Protein AF-A0A452GXL1-F1 (afdb_monomer)

Foldseek 3Di:
DPDPPVCVVVVDDLVVLLVVLLPDAPVVLVVQLPPDPSSVVSSPDPSSVPDHPPPPPPPPVPPPDPPDDDDDDDD

InterPro domains:
  IPR001810 F-box domain [PF12937] (9-50)
  IPR001810 F-box domain [PS50181] (6-52)
  IPR001810 F-box domain [SM00256] (12-52)
  IPR036047 F-box-like domain superfamily [SSF81383] (7-57)

Organism: NCBI:txid38772

Radius of gyration: 24.3 Å; Cα contacts (8 Å, |Δi|>4): 40; chains: 1; bounding box: 59×24×70 Å

Structure (mmCIF, N/CA/C/O backbone):
data_AF-A0A452GXL1-F1
#
_entry.id   AF-A0A452GXL1-F1
#
loop_
_atom_site.group_PDB
_atom_site.id
_atom_site.type_symbol
_atom_site.label_atom_id
_atom_site.label_alt_id
_atom_site.label_comp_id
_atom_site.label_asym_id
_atom_site.label_entity_id
_atom_site.label_seq_id
_atom_site.pdbx_PDB_ins_code
_atom_site.Cartn_x
_atom_site.Cartn_y
_atom_site.Cartn_z
_at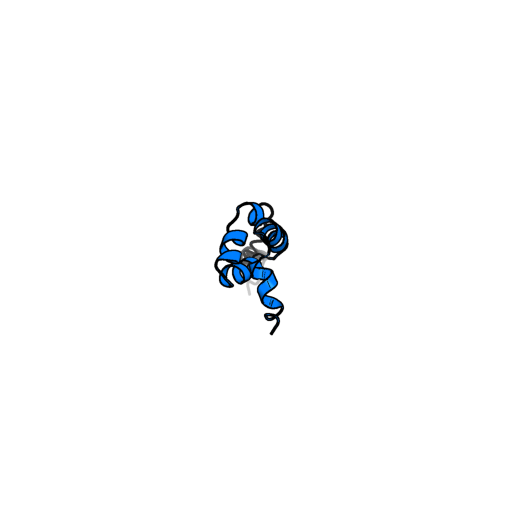om_site.occupancy
_atom_site.B_iso_or_equiv
_atom_site.auth_seq_id
_atom_site.auth_comp_id
_atom_site.auth_asym_id
_atom_site.auth_atom_id
_atom_site.pdbx_PDB_model_num
ATOM 1 N N . MET A 1 1 ? 8.467 -13.842 -24.309 1.00 51.41 1 MET A N 1
ATOM 2 C CA . MET A 1 1 ? 7.248 -13.952 -23.480 1.00 51.41 1 MET A CA 1
ATOM 3 C C . MET A 1 1 ? 7.116 -12.655 -22.698 1.00 51.41 1 MET A C 1
ATOM 5 O O . MET A 1 1 ? 8.042 -12.374 -21.947 1.00 51.41 1 MET A O 1
ATOM 9 N N . PRO A 1 2 ? 6.080 -11.822 -22.899 1.00 58.53 2 PRO A N 1
ATOM 10 C CA . PRO A 1 2 ? 5.866 -10.692 -22.004 1.00 58.53 2 PRO A CA 1
ATOM 11 C C . PRO A 1 2 ? 5.481 -11.252 -20.633 1.00 58.53 2 PRO A C 1
ATOM 13 O O . PRO A 1 2 ? 4.657 -12.165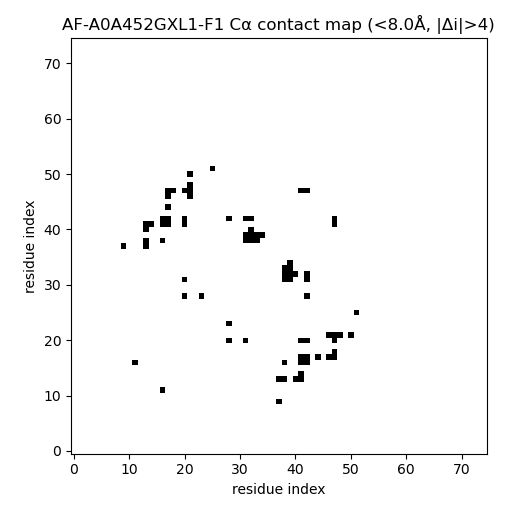 -20.551 1.00 58.53 2 PRO A O 1
ATOM 16 N N . ALA A 1 3 ? 6.130 -10.757 -19.580 1.00 58.75 3 ALA A N 1
ATOM 17 C CA . ALA A 1 3 ? 5.849 -11.161 -18.211 1.00 58.75 3 ALA A CA 1
ATOM 18 C C . ALA A 1 3 ? 4.346 -10.990 -17.907 1.00 58.75 3 ALA A C 1
ATOM 20 O O . ALA A 1 3 ? 3.703 -10.089 -18.464 1.00 58.75 3 ALA A O 1
ATOM 21 N N . PRO A 1 4 ? 3.751 -11.864 -17.076 1.00 60.44 4 PRO A N 1
ATOM 22 C CA . PRO A 1 4 ? 2.341 -11.764 -16.742 1.00 60.44 4 PRO A CA 1
ATOM 23 C C . PRO A 1 4 ? 2.061 -10.362 -16.194 1.00 60.44 4 PRO A C 1
ATOM 25 O O . PRO A 1 4 ? 2.797 -9.855 -15.352 1.00 60.44 4 PRO A O 1
ATOM 28 N N . ARG A 1 5 ? 0.977 -9.741 -16.670 1.00 62.00 5 ARG A N 1
ATOM 29 C CA . ARG A 1 5 ? 0.538 -8.359 -16.368 1.00 62.00 5 ARG A CA 1
ATOM 30 C C . ARG A 1 5 ? 0.480 -7.999 -14.867 1.00 62.00 5 ARG A C 1
ATOM 32 O O . ARG A 1 5 ? 0.326 -6.834 -14.527 1.00 62.00 5 ARG A O 1
ATOM 39 N N . SER A 1 6 ? 0.615 -8.991 -13.989 1.00 63.62 6 SER A N 1
ATOM 40 C CA . SER A 1 6 ? 0.732 -8.878 -12.535 1.00 63.62 6 SER A CA 1
ATOM 41 C C . SER A 1 6 ? 2.039 -8.240 -12.056 1.00 63.62 6 SER A C 1
ATOM 43 O O . SER A 1 6 ? 2.042 -7.637 -10.988 1.00 63.62 6 SER A O 1
ATOM 45 N N . GLU A 1 7 ? 3.139 -8.358 -12.805 1.00 70.75 7 GLU A N 1
ATOM 46 C CA . GLU A 1 7 ? 4.452 -7.855 -12.366 1.00 70.75 7 GLU A CA 1
AT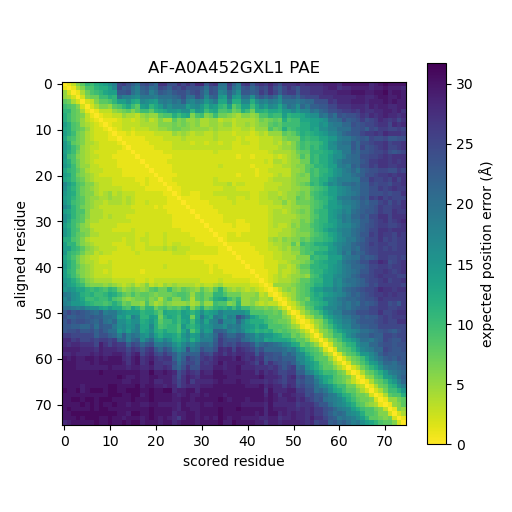OM 47 C C . GLU A 1 7 ? 4.498 -6.325 -12.304 1.00 70.75 7 GLU A C 1
ATOM 49 O O . GLU A 1 7 ? 5.276 -5.758 -11.545 1.00 70.75 7 GLU A O 1
ATOM 54 N N . PHE A 1 8 ? 3.619 -5.652 -13.052 1.00 80.00 8 PHE A N 1
ATOM 55 C CA . PHE A 1 8 ? 3.522 -4.196 -13.083 1.00 80.00 8 PHE A CA 1
ATOM 56 C C . PHE A 1 8 ? 3.345 -3.595 -11.683 1.00 80.00 8 PHE A C 1
ATOM 58 O O . PHE A 1 8 ? 4.009 -2.619 -11.351 1.00 80.00 8 PHE A O 1
ATOM 65 N N . TRP A 1 9 ? 2.519 -4.219 -10.837 1.00 81.50 9 TRP A N 1
ATOM 66 C CA . TRP A 1 9 ? 2.250 -3.752 -9.474 1.00 81.50 9 TRP A CA 1
ATOM 67 C C . TRP A 1 9 ? 3.466 -3.815 -8.543 1.00 81.50 9 TRP A C 1
ATOM 69 O O . TRP A 1 9 ? 3.473 -3.137 -7.519 1.00 81.50 9 TRP A O 1
ATOM 79 N N . ASN A 1 10 ? 4.498 -4.588 -8.898 1.00 81.25 10 ASN A N 1
ATOM 80 C CA . ASN A 1 10 ? 5.766 -4.614 -8.166 1.00 81.25 10 ASN A CA 1
ATOM 81 C C . ASN A 1 10 ? 6.673 -3.426 -8.520 1.00 81.25 10 ASN A C 1
ATOM 83 O O . ASN A 1 10 ? 7.574 -3.105 -7.754 1.00 81.25 10 ASN A O 1
ATOM 87 N N . TYR A 1 11 ? 6.441 -2.778 -9.665 1.00 86.00 11 TYR A N 1
ATOM 88 C CA . TYR A 1 11 ? 7.206 -1.615 -10.126 1.00 86.00 11 TYR A CA 1
ATOM 89 C C . TYR A 1 11 ? 6.489 -0.287 -9.868 1.00 86.00 11 TYR A C 1
ATOM 91 O O . TYR A 1 11 ? 7.037 0.775 -10.161 1.00 86.00 11 TYR A O 1
ATOM 99 N N . VAL A 1 12 ? 5.262 -0.327 -9.339 1.00 89.12 12 VAL A N 1
ATOM 100 C CA . VAL A 1 12 ? 4.529 0.881 -8.955 1.00 89.12 12 VAL A CA 1
ATOM 101 C C . VAL A 1 12 ? 5.261 1.557 -7.784 1.00 89.12 12 VAL A C 1
ATOM 103 O O . VAL A 1 12 ? 5.602 0.870 -6.815 1.00 89.12 12 VAL A O 1
ATOM 106 N N . PRO A 1 13 ? 5.496 2.882 -7.847 1.00 90.31 13 PRO A N 1
ATOM 107 C CA . PRO A 1 13 ? 6.102 3.633 -6.751 1.00 90.31 13 PRO A CA 1
ATOM 108 C C . PRO A 1 13 ? 5.328 3.487 -5.439 1.00 90.31 13 PRO A C 1
ATOM 110 O O . PRO A 1 13 ? 4.098 3.367 -5.442 1.00 90.31 13 PRO A O 1
ATOM 113 N N . GLU A 1 14 ? 6.047 3.540 -4.319 1.00 89.38 14 GLU A N 1
ATOM 114 C CA . GLU A 1 14 ? 5.472 3.367 -2.983 1.00 89.38 14 GLU A CA 1
ATOM 115 C C . GLU A 1 14 ? 4.372 4.402 -2.724 1.00 89.38 14 GLU A C 1
ATOM 117 O O . GLU A 1 14 ? 3.283 4.046 -2.295 1.00 89.38 14 GLU A O 1
ATOM 122 N N . GLU A 1 15 ? 4.590 5.655 -3.114 1.00 88.75 15 GLU A N 1
ATOM 123 C CA . GLU A 1 15 ? 3.665 6.778 -2.937 1.00 88.75 15 GLU A CA 1
ATOM 124 C C . GLU A 1 15 ? 2.293 6.530 -3.584 1.00 88.75 15 GLU A C 1
ATOM 126 O O . GLU A 1 15 ? 1.253 6.908 -3.039 1.00 88.75 15 GLU A O 1
ATOM 131 N N . ILE A 1 16 ? 2.272 5.852 -4.733 1.00 91.81 16 ILE A N 1
ATOM 132 C CA . ILE A 1 16 ? 1.027 5.503 -5.422 1.00 91.81 16 ILE A CA 1
ATOM 133 C C . ILE A 1 16 ? 0.329 4.352 -4.693 1.00 91.81 16 ILE A C 1
ATOM 135 O O . ILE A 1 16 ? -0.886 4.399 -4.503 1.00 91.81 16 ILE A O 1
ATOM 139 N N . LEU A 1 17 ? 1.080 3.346 -4.232 1.00 91.44 17 LEU A N 1
ATOM 140 C CA . LEU A 1 17 ? 0.534 2.252 -3.421 1.00 91.44 17 LEU A CA 1
ATOM 141 C C . LEU A 1 17 ? -0.032 2.764 -2.095 1.00 91.44 17 LEU A C 1
ATOM 143 O O . LEU A 1 17 ? -1.126 2.366 -1.710 1.00 91.44 17 LEU A O 1
ATOM 147 N N . VAL A 1 18 ? 0.658 3.698 -1.441 1.00 90.56 18 VAL A N 1
ATOM 148 C CA . VAL A 1 18 ? 0.202 4.393 -0.231 1.00 90.56 18 VAL A CA 1
ATOM 149 C C . VAL A 1 18 ? -1.136 5.076 -0.475 1.00 90.56 18 VAL A C 1
ATOM 151 O O . VAL A 1 18 ? -2.073 4.886 0.300 1.00 90.56 18 VAL A O 1
ATOM 154 N N . HIS A 1 19 ? -1.265 5.815 -1.579 1.00 89.88 19 HIS A N 1
ATOM 155 C CA . HIS A 1 19 ? -2.529 6.449 -1.940 1.00 89.88 19 HIS A CA 1
ATOM 156 C C . HIS A 1 19 ? -3.643 5.450 -2.250 1.00 89.88 19 HIS A C 1
ATOM 158 O O . HIS A 1 19 ? -4.789 5.714 -1.906 1.00 89.88 19 HIS A O 1
ATOM 164 N N . ILE A 1 20 ? -3.341 4.300 -2.852 1.00 90.94 20 ILE A N 1
ATOM 165 C CA . ILE A 1 20 ? -4.337 3.244 -3.080 1.00 90.94 20 ILE A CA 1
ATOM 166 C C . ILE A 1 20 ? -4.772 2.627 -1.742 1.00 90.94 20 ILE A C 1
ATOM 168 O O . ILE A 1 20 ? -5.967 2.529 -1.462 1.00 90.94 20 ILE A O 1
ATOM 172 N N . PHE A 1 21 ? -3.815 2.247 -0.892 1.00 91.19 21 PHE A N 1
ATOM 173 C CA . PHE A 1 21 ? -4.062 1.597 0.399 1.00 91.19 21 PHE A CA 1
ATOM 174 C C . PHE A 1 21 ? -4.746 2.511 1.413 1.00 91.19 21 PHE A C 1
ATOM 176 O O . PHE A 1 21 ? -5.483 2.027 2.273 1.00 91.19 21 PHE A O 1
ATOM 183 N N . TYR A 1 22 ? -4.586 3.825 1.273 1.00 87.38 22 TYR A N 1
ATOM 184 C CA . TYR A 1 22 ? -5.341 4.816 2.032 1.00 87.38 22 TYR A CA 1
ATOM 185 C C . TYR A 1 22 ? -6.862 4.618 1.903 1.00 87.38 22 TYR A C 1
ATOM 187 O O . TYR A 1 22 ? -7.572 4.695 2.903 1.00 87.38 22 TYR A O 1
ATOM 195 N N . TYR A 1 23 ? -7.372 4.275 0.716 1.00 87.62 23 TYR A N 1
ATOM 196 C CA . TYR A 1 23 ? -8.811 4.060 0.498 1.00 87.62 23 TYR A CA 1
ATOM 197 C C . TYR A 1 23 ? -9.299 2.652 0.860 1.00 87.62 23 TYR A C 1
ATOM 199 O O . TYR A 1 23 ? -10.498 2.381 0.797 1.00 87.62 23 TYR A O 1
ATOM 207 N N . LEU A 1 24 ? -8.393 1.746 1.232 1.00 87.75 24 LEU A N 1
ATOM 208 C CA . LEU A 1 24 ? -8.756 0.397 1.647 1.00 87.75 24 LEU A CA 1
ATOM 209 C C . LEU A 1 24 ? -9.278 0.370 3.085 1.00 87.75 24 LEU A C 1
ATOM 211 O O . LEU A 1 24 ? -8.836 1.136 3.944 1.00 87.75 24 LEU A O 1
ATOM 215 N N . SER A 1 25 ? -10.175 -0.580 3.359 1.00 86.06 25 SER A N 1
ATOM 216 C CA . SER A 1 25 ? -10.604 -0.883 4.723 1.00 86.06 25 SER A CA 1
ATOM 217 C C . SER A 1 25 ? -9.432 -1.408 5.562 1.00 86.06 25 SER A C 1
ATOM 219 O O . SER A 1 25 ? -8.458 -1.944 5.032 1.00 86.06 25 SER A O 1
ATOM 221 N N . LEU A 1 26 ? -9.539 -1.332 6.892 1.00 84.62 26 LEU A N 1
ATOM 222 C CA . LEU A 1 26 ? -8.545 -1.903 7.814 1.00 84.62 26 LEU A CA 1
ATOM 223 C C . LEU A 1 26 ? -8.194 -3.365 7.489 1.00 84.62 26 LEU A C 1
ATOM 225 O O . LEU A 1 26 ? -7.025 -3.755 7.516 1.00 84.62 26 LEU A O 1
ATOM 229 N N . ARG A 1 27 ? -9.209 -4.170 7.154 1.00 88.69 27 ARG A N 1
ATOM 230 C CA . ARG A 1 27 ? -9.046 -5.590 6.824 1.00 88.69 27 ARG A CA 1
ATOM 231 C C . ARG A 1 27 ? -8.281 -5.785 5.516 1.00 88.69 27 ARG A C 1
ATOM 233 O O . ARG A 1 27 ? -7.416 -6.658 5.424 1.00 88.69 27 ARG A O 1
ATOM 240 N N . ASP A 1 28 ? -8.573 -4.958 4.521 1.00 90.38 28 ASP A N 1
ATOM 241 C CA . ASP A 1 28 ? -7.934 -5.050 3.211 1.00 90.38 28 ASP A CA 1
ATOM 242 C C . ASP A 1 28 ? -6.496 -4.528 3.258 1.00 90.38 28 ASP A C 1
ATOM 244 O O . ASP A 1 28 ? -5.617 -5.119 2.636 1.00 90.38 28 ASP A O 1
ATOM 248 N N . ARG A 1 29 ? -6.211 -3.508 4.082 1.00 90.50 29 ARG A N 1
ATOM 249 C CA . ARG A 1 29 ? -4.837 -3.056 4.364 1.00 90.50 29 ARG A CA 1
ATOM 250 C C . ARG A 1 29 ? -3.996 -4.166 4.995 1.00 90.50 29 ARG A C 1
ATOM 252 O O . ARG A 1 29 ? -2.861 -4.381 4.576 1.00 90.50 29 ARG A O 1
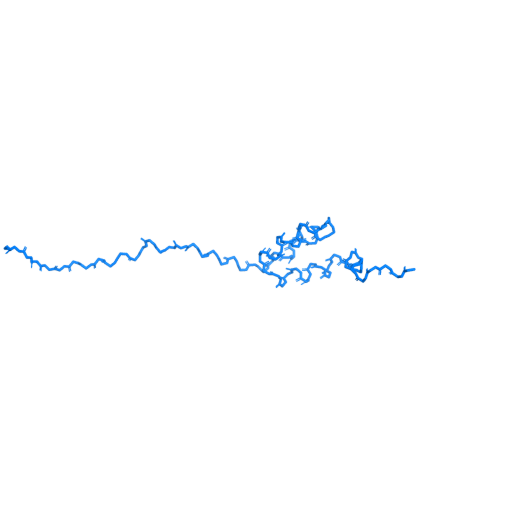ATOM 259 N N . TYR A 1 30 ? -4.553 -4.910 5.954 1.00 90.50 30 TYR A N 1
ATOM 260 C CA . TYR A 1 30 ? -3.867 -6.067 6.542 1.00 90.50 30 TYR A CA 1
ATOM 261 C C . TYR A 1 30 ? -3.598 -7.163 5.506 1.00 90.50 30 TYR A C 1
ATOM 263 O O . TYR A 1 30 ? -2.520 -7.750 5.479 1.00 90.50 30 TYR A O 1
ATOM 271 N N . THR A 1 31 ? -4.558 -7.407 4.614 1.00 94.06 31 THR A N 1
ATOM 272 C CA . THR A 1 31 ? -4.389 -8.378 3.526 1.00 94.06 31 THR A CA 1
ATOM 273 C C . THR A 1 31 ? -3.292 -7.929 2.555 1.00 94.06 31 THR A C 1
ATOM 275 O O . THR A 1 31 ? -2.417 -8.721 2.215 1.00 94.06 31 THR A O 1
ATOM 278 N N . ALA A 1 32 ? -3.274 -6.648 2.171 1.00 91.69 32 ALA A N 1
ATOM 279 C CA . ALA A 1 32 ? -2.247 -6.066 1.308 1.00 91.69 32 ALA A CA 1
ATOM 280 C C . ALA A 1 32 ? -0.842 -6.136 1.931 1.00 91.69 32 ALA A C 1
ATOM 282 O O . ALA A 1 32 ? 0.127 -6.440 1.235 1.00 91.69 32 ALA A O 1
ATOM 283 N N . PHE A 1 33 ? -0.731 -5.939 3.249 1.00 91.31 33 PHE A N 1
ATOM 284 C CA . PHE A 1 33 ? 0.529 -6.061 3.987 1.00 91.31 33 PHE A CA 1
ATOM 285 C C . PHE A 1 33 ? 1.168 -7.456 3.863 1.00 91.31 33 PHE A C 1
ATOM 287 O O . PHE A 1 33 ? 2.390 -7.579 3.894 1.00 91.31 33 PHE A O 1
ATOM 294 N N . GLN A 1 34 ? 0.369 -8.515 3.694 1.00 93.81 34 GLN A N 1
ATOM 295 C CA . GLN A 1 34 ? 0.870 -9.892 3.613 1.00 93.81 34 GLN A CA 1
ATOM 296 C C . GLN A 1 34 ? 1.288 -10.342 2.204 1.00 93.81 34 GLN A C 1
ATOM 298 O O . GLN A 1 34 ? 1.820 -11.441 2.060 1.00 93.81 34 GLN A O 1
ATOM 303 N N . VAL A 1 35 ? 1.072 -9.529 1.165 1.00 91.44 35 VAL A N 1
ATOM 304 C CA . VAL A 1 35 ? 1.320 -9.936 -0.230 1.00 91.44 35 VAL A CA 1
ATOM 305 C C . VAL A 1 35 ? 2.814 -10.036 -0.538 1.00 91.44 35 VAL A C 1
ATOM 307 O O . VAL A 1 35 ? 3.301 -11.072 -0.988 1.00 91.44 35 VAL A O 1
ATOM 310 N N . CYS A 1 36 ? 3.558 -8.951 -0.325 1.00 90.62 36 CYS A N 1
ATOM 311 C CA . CYS A 1 36 ? 4.992 -8.896 -0.584 1.00 90.62 36 CYS A CA 1
ATOM 312 C C . CYS A 1 36 ? 5.651 -7.780 0.236 1.00 90.62 36 CYS A C 1
ATOM 314 O O . CYS A 1 36 ? 4.982 -6.896 0.771 1.00 90.62 36 CYS A O 1
ATOM 316 N N . LYS A 1 37 ? 6.989 -7.790 0.304 1.00 90.19 37 LYS A N 1
ATOM 317 C CA . LYS A 1 37 ? 7.762 -6.788 1.062 1.00 90.19 37 LYS A CA 1
ATOM 318 C C . LYS A 1 37 ? 7.506 -5.352 0.590 1.00 90.19 37 LYS A C 1
ATOM 320 O O . LYS A 1 37 ? 7.467 -4.451 1.417 1.00 90.19 37 LYS A O 1
ATOM 325 N N . HIS A 1 38 ? 7.311 -5.159 -0.717 1.00 91.44 38 HIS A N 1
ATOM 326 C CA . HIS A 1 38 ? 7.045 -3.845 -1.317 1.00 91.44 38 HIS A CA 1
ATOM 327 C C . HIS A 1 38 ? 5.716 -3.258 -0.830 1.00 91.44 38 HIS A C 1
ATOM 329 O O . HIS A 1 38 ? 5.638 -2.106 -0.420 1.00 91.44 38 HIS A O 1
ATOM 335 N N . TRP A 1 39 ? 4.670 -4.084 -0.785 1.00 92.50 39 TRP A N 1
ATOM 336 C CA . TRP A 1 39 ? 3.357 -3.665 -0.297 1.00 92.50 39 TRP A CA 1
ATOM 337 C C . TRP A 1 39 ? 3.349 -3.480 1.220 1.00 92.50 39 TRP A C 1
ATOM 339 O O . TRP A 1 39 ? 2.737 -2.538 1.718 1.00 92.50 39 TRP A O 1
ATOM 349 N N . ALA A 1 40 ? 4.074 -4.328 1.955 1.00 91.25 40 ALA A N 1
ATOM 350 C CA . ALA A 1 40 ? 4.251 -4.174 3.394 1.00 91.25 40 ALA A CA 1
ATOM 351 C C . ALA A 1 40 ? 4.910 -2.831 3.755 1.00 91.25 40 ALA A C 1
ATOM 353 O O . ALA A 1 40 ? 4.457 -2.173 4.693 1.00 91.25 40 ALA A O 1
ATOM 354 N N . ALA A 1 41 ? 5.931 -2.403 3.002 1.00 91.38 41 ALA A N 1
ATOM 355 C CA . ALA A 1 41 ? 6.570 -1.098 3.177 1.00 91.38 41 ALA A CA 1
ATOM 356 C C . ALA A 1 41 ? 5.561 0.044 2.980 1.00 91.38 41 ALA A C 1
ATOM 358 O O . ALA A 1 41 ? 5.354 0.831 3.904 1.00 91.38 41 ALA A O 1
ATOM 359 N N . ALA A 1 42 ? 4.828 0.038 1.860 1.00 91.69 42 ALA A N 1
ATOM 360 C CA . ALA A 1 42 ? 3.791 1.030 1.577 1.00 91.69 42 ALA A CA 1
ATOM 361 C C . ALA A 1 42 ? 2.711 1.096 2.678 1.00 91.69 42 ALA A C 1
ATOM 363 O O . ALA A 1 42 ? 2.419 2.176 3.187 1.00 91.69 42 ALA A O 1
ATOM 364 N N . VAL A 1 43 ? 2.146 -0.041 3.112 1.00 90.88 43 VAL A N 1
ATOM 365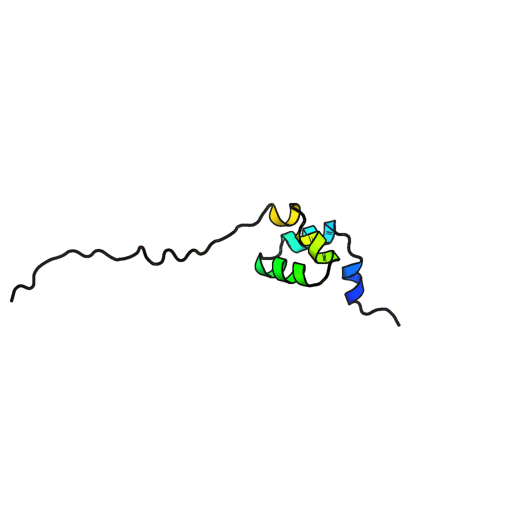 C CA . VAL A 1 43 ? 1.126 -0.082 4.185 1.00 90.88 43 VAL A CA 1
ATOM 366 C C . VAL A 1 43 ? 1.674 0.413 5.530 1.00 90.88 43 VAL A C 1
ATOM 368 O O . VAL A 1 43 ? 0.918 0.951 6.339 1.00 90.88 43 VAL A O 1
ATOM 371 N N . SER A 1 44 ? 2.973 0.250 5.785 1.00 87.88 44 SER A N 1
ATOM 372 C CA . SER A 1 44 ? 3.608 0.675 7.042 1.00 87.88 44 SER A CA 1
ATOM 373 C C . SER A 1 44 ? 3.852 2.182 7.117 1.00 87.88 44 SER A C 1
ATOM 375 O O . SER A 1 44 ? 4.191 2.694 8.185 1.00 87.88 44 SER A O 1
ATOM 377 N N . THR A 1 45 ? 3.693 2.912 6.010 1.00 86.00 45 THR A N 1
ATOM 378 C CA . THR A 1 45 ? 3.856 4.367 6.020 1.00 86.00 45 THR A CA 1
ATOM 379 C C . THR A 1 45 ? 2.740 5.043 6.819 1.00 86.00 45 THR A C 1
A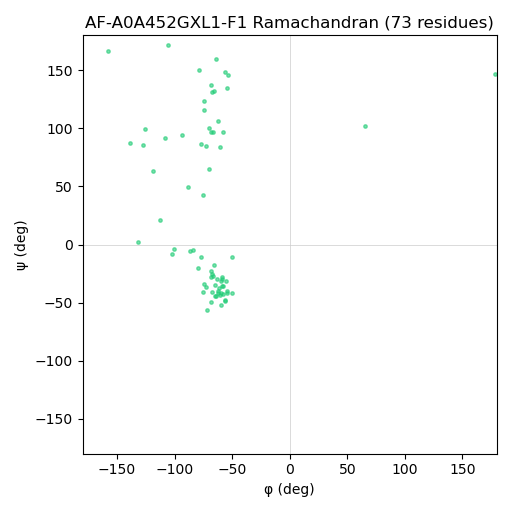TOM 381 O O . THR A 1 45 ? 1.557 4.722 6.692 1.00 86.00 45 THR A O 1
ATOM 384 N N . SER A 1 46 ? 3.112 6.034 7.635 1.00 77.62 46 SER A N 1
ATOM 385 C CA . SER A 1 46 ? 2.174 6.791 8.482 1.00 77.62 46 SER A CA 1
ATOM 386 C C . SER A 1 46 ? 1.023 7.424 7.677 1.00 77.62 46 SER A C 1
ATOM 388 O O . SER A 1 46 ? -0.115 7.493 8.143 1.00 77.62 46 SER A O 1
ATOM 390 N N . SER A 1 47 ? 1.284 7.801 6.422 1.00 75.56 47 SER A N 1
ATOM 391 C CA . SER A 1 47 ? 0.306 8.389 5.501 1.00 75.56 47 SER A CA 1
ATOM 392 C C . SER A 1 47 ? -0.898 7.485 5.209 1.00 75.56 47 SER A C 1
ATOM 394 O O . SER A 1 47 ? -1.999 7.999 5.027 1.00 75.56 47 SER A O 1
ATOM 396 N N . VAL A 1 48 ? -0.736 6.153 5.218 1.00 72.56 48 VAL A N 1
ATOM 397 C CA . VAL A 1 48 ? -1.852 5.201 5.022 1.00 72.56 48 VAL A CA 1
ATOM 398 C C . VAL A 1 48 ? -2.856 5.253 6.180 1.00 72.56 48 VAL A C 1
ATOM 400 O O . VAL A 1 48 ? -4.039 4.974 5.993 1.00 72.56 48 VAL A O 1
ATOM 403 N N . TRP A 1 49 ? -2.408 5.641 7.375 1.00 75.19 49 TRP A N 1
ATOM 404 C CA . TRP A 1 49 ? -3.192 5.565 8.610 1.00 75.19 49 TRP A CA 1
ATOM 405 C C . TRP A 1 49 ? -3.771 6.905 9.063 1.00 75.19 49 TRP A C 1
ATOM 407 O O . TRP A 1 49 ? -4.601 6.920 9.972 1.00 75.19 49 TRP A O 1
ATOM 417 N N . HIS A 1 50 ? -3.389 8.006 8.408 1.00 68.94 50 HIS A N 1
ATOM 418 C CA . HIS A 1 50 ? -3.750 9.372 8.801 1.00 68.94 50 HIS A CA 1
ATOM 419 C C . HIS A 1 50 ? -5.271 9.620 8.858 1.00 68.94 50 HIS A C 1
ATOM 421 O O . HIS A 1 50 ? -5.731 10.433 9.655 1.00 68.94 50 HIS A O 1
ATOM 427 N N . PHE A 1 51 ? -6.064 8.896 8.060 1.00 63.59 51 PHE A N 1
ATOM 428 C CA . PHE A 1 51 ? -7.526 8.894 8.147 1.00 63.59 51 PHE A CA 1
ATOM 429 C C . PHE A 1 51 ? -8.024 7.454 8.263 1.00 63.59 51 PHE A C 1
ATOM 431 O O . PHE A 1 51 ? -8.307 6.775 7.276 1.00 63.59 51 PHE A O 1
ATOM 438 N N . THR A 1 52 ? -8.062 6.950 9.490 1.00 60.50 52 THR A N 1
ATOM 439 C CA . THR A 1 52 ? -8.637 5.637 9.769 1.00 60.50 52 THR A CA 1
ATOM 440 C C . THR A 1 52 ? -9.695 5.807 10.838 1.00 60.50 52 THR A C 1
ATOM 442 O O . THR A 1 52 ? -9.378 5.901 12.021 1.00 60.50 52 THR A O 1
ATOM 445 N N . GLU A 1 53 ? -10.960 5.867 10.424 1.00 58.34 53 GLU A N 1
ATOM 446 C CA . GLU A 1 53 ? -12.074 5.746 11.359 1.00 58.34 53 GLU A CA 1
ATOM 447 C C . GLU A 1 53 ? -12.094 4.309 11.881 1.00 58.34 53 GLU A C 1
ATOM 449 O O . GLU A 1 53 ? -12.572 3.375 11.237 1.00 58.34 53 GLU A O 1
ATOM 454 N N . ILE A 1 54 ? -11.497 4.114 13.054 1.00 62.62 54 ILE A N 1
ATOM 455 C CA . ILE A 1 54 ? -11.587 2.855 13.780 1.00 62.62 54 ILE A CA 1
ATOM 456 C C . ILE A 1 54 ? -12.971 2.836 14.427 1.00 62.62 54 ILE A C 1
ATOM 458 O O . ILE A 1 54 ? -13.152 3.255 15.569 1.00 62.62 54 ILE A O 1
ATOM 462 N N . SER A 1 55 ? -13.973 2.367 13.686 1.00 62.72 55 SER A N 1
ATOM 463 C CA . SER A 1 55 ? -15.269 2.029 14.267 1.00 62.72 55 SER A CA 1
ATOM 464 C C . SER A 1 55 ? -15.109 0.740 15.068 1.00 62.72 55 SER A C 1
ATOM 466 O O . SER A 1 55 ? -15.346 -0.363 14.576 1.00 62.72 55 SER A O 1
ATOM 468 N N . THR A 1 56 ? -14.666 0.856 16.318 1.00 55.50 56 THR A N 1
ATOM 469 C CA . THR A 1 56 ? -14.804 -0.230 17.283 1.00 55.50 56 THR A CA 1
ATOM 470 C C . THR A 1 56 ? -16.291 -0.410 17.556 1.00 55.50 56 THR A C 1
ATOM 472 O O . THR A 1 56 ? -16.875 0.271 18.395 1.00 55.50 56 THR A O 1
ATOM 475 N N . SER A 1 57 ? -16.927 -1.366 16.878 1.00 64.12 57 SER A N 1
ATOM 476 C CA . SER A 1 57 ? -18.194 -1.922 17.351 1.00 64.12 57 SER A CA 1
ATOM 477 C C . SER A 1 57 ? -17.908 -2.760 18.604 1.00 64.12 57 SER A C 1
ATOM 479 O O . SER A 1 57 ? -18.027 -3.985 18.600 1.00 64.12 57 SER A O 1
ATOM 481 N N . LEU A 1 58 ? -17.450 -2.114 19.681 1.00 61.53 58 LEU A N 1
ATOM 482 C CA . LEU A 1 58 ? -17.548 -2.692 21.007 1.00 61.53 58 LEU A CA 1
ATOM 483 C C . LEU A 1 58 ? -19.041 -2.827 21.246 1.00 61.53 58 LEU A C 1
ATOM 485 O O . LEU A 1 58 ? -19.756 -1.840 21.406 1.00 61.53 58 LEU A O 1
ATOM 489 N N . VAL A 1 59 ? -19.511 -4.065 21.181 1.00 57.06 59 VAL A N 1
ATOM 490 C CA . VAL A 1 59 ? -20.850 -4.456 21.580 1.00 57.06 59 VAL A CA 1
ATOM 491 C C . VAL A 1 59 ? -20.981 -4.110 23.066 1.00 57.06 59 VAL A C 1
ATOM 493 O O . VAL A 1 59 ? -20.818 -4.958 23.933 1.00 57.06 59 VAL A O 1
ATOM 496 N N . LEU A 1 60 ? -21.308 -2.854 23.384 1.00 57.44 60 LEU A N 1
ATOM 497 C CA . LEU A 1 60 ? -21.943 -2.478 24.646 1.00 57.44 60 LEU A CA 1
ATOM 498 C C . LEU A 1 60 ? -23.424 -2.886 24.598 1.00 57.44 60 LEU A C 1
ATOM 500 O O . LEU A 1 60 ? -24.309 -2.155 25.030 1.00 57.44 60 LEU A O 1
ATOM 504 N N . GLN A 1 61 ? -23.712 -4.084 24.087 1.00 52.41 61 GLN A N 1
ATOM 505 C CA . GLN A 1 61 ? -25.008 -4.735 24.238 1.00 52.41 61 GLN A CA 1
ATOM 506 C C . GLN A 1 61 ? -25.010 -5.564 25.526 1.00 52.41 61 GLN A C 1
ATOM 508 O O . GLN A 1 61 ? -25.353 -6.737 25.545 1.00 52.41 61 GLN A O 1
ATOM 513 N N . SER A 1 6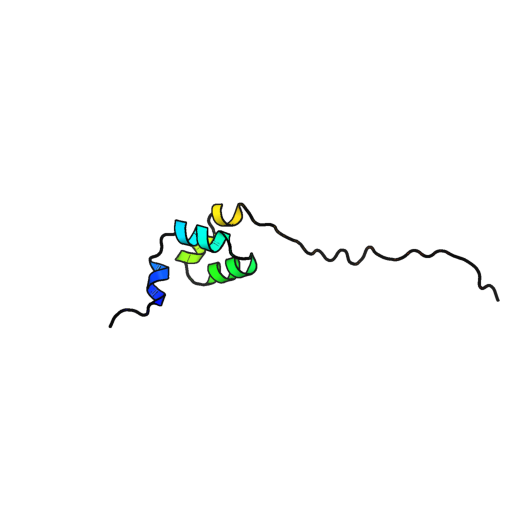2 ? -24.585 -4.943 26.621 1.00 51.31 62 SER A N 1
ATOM 514 C CA . SER A 1 62 ? -24.778 -5.453 27.980 1.00 51.31 62 SER A CA 1
ATOM 515 C C . SER A 1 62 ? -25.324 -4.382 28.933 1.00 51.31 62 SER A C 1
ATOM 517 O O . SER A 1 62 ? -25.563 -4.678 30.097 1.00 51.31 62 SER A O 1
ATOM 519 N N . ALA A 1 63 ? -25.608 -3.165 28.444 1.00 56.38 63 ALA A N 1
ATOM 520 C CA . ALA A 1 63 ? -26.134 -2.057 29.250 1.00 56.38 63 ALA A CA 1
ATOM 521 C C . ALA A 1 63 ? -27.580 -1.644 28.905 1.00 56.38 63 ALA A C 1
ATOM 523 O O . ALA A 1 63 ? -27.991 -0.534 29.225 1.00 56.38 63 ALA A O 1
ATOM 524 N N . ASN A 1 64 ? -28.374 -2.514 28.273 1.00 52.06 64 ASN A N 1
ATOM 525 C CA . ASN A 1 64 ? -29.818 -2.299 28.118 1.00 52.06 64 ASN A CA 1
ATOM 526 C C . ASN A 1 64 ? -30.597 -3.427 28.815 1.00 52.06 64 ASN A C 1
ATOM 528 O O . ASN A 1 64 ? -31.278 -4.228 28.183 1.00 52.06 64 ASN A O 1
ATOM 532 N N . LEU A 1 65 ? -30.446 -3.513 30.142 1.00 58.81 65 LEU A N 1
ATOM 533 C CA . LEU A 1 65 ? -31.491 -4.079 30.994 1.00 58.81 65 LEU A CA 1
ATOM 534 C C . LEU A 1 65 ? -32.612 -3.031 31.088 1.00 58.81 65 LEU A C 1
ATOM 536 O O . LEU A 1 65 ? -32.373 -1.969 31.669 1.00 58.81 65 LEU A O 1
ATOM 540 N N . PRO A 1 66 ? -33.833 -3.288 30.589 1.00 47.72 66 PRO A N 1
ATOM 541 C CA . PRO A 1 66 ? -34.977 -2.512 31.025 1.00 47.72 66 PRO A CA 1
ATOM 542 C C . PRO A 1 66 ? -35.290 -2.900 32.475 1.00 47.72 66 PRO A C 1
ATOM 544 O O . PRO A 1 66 ? -35.903 -3.926 32.758 1.00 47.72 66 PRO A O 1
ATOM 547 N N . SER A 1 67 ? -34.846 -2.048 33.398 1.00 56.50 67 SER A N 1
ATOM 548 C CA . SER A 1 67 ? -35.431 -1.911 34.728 1.00 56.50 67 SER A CA 1
ATOM 549 C C . SER A 1 67 ? -36.908 -1.542 34.567 1.00 56.50 67 SER A C 1
ATOM 551 O O . SER A 1 67 ? -37.235 -0.373 34.381 1.00 56.50 67 SER A O 1
ATOM 553 N N . GLN A 1 68 ? -37.8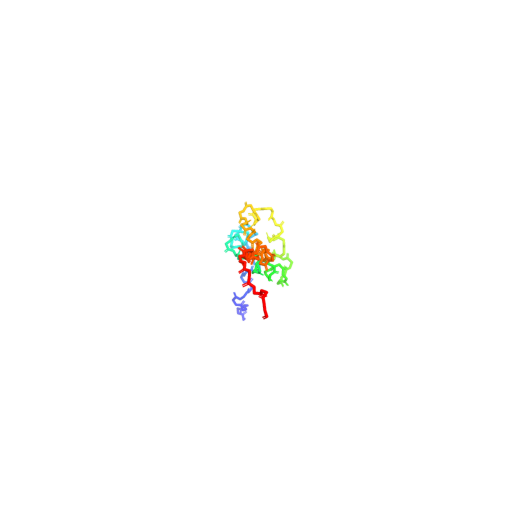00 -2.528 34.631 1.00 50.44 68 GLN A N 1
ATOM 554 C CA . GLN A 1 68 ? -39.223 -2.303 34.882 1.00 50.44 68 GLN A CA 1
ATOM 555 C C . GLN A 1 68 ? -39.527 -2.797 36.296 1.00 50.44 68 GLN A C 1
ATOM 557 O O . GLN A 1 68 ? -39.803 -3.968 36.538 1.00 50.44 68 GLN A O 1
ATOM 562 N N . SER A 1 69 ? -39.411 -1.870 37.239 1.00 50.62 69 SER A N 1
ATOM 563 C CA . SER A 1 69 ? -40.029 -1.924 38.557 1.00 50.62 69 SER A CA 1
ATOM 564 C C . SER A 1 69 ? -41.528 -1.624 38.429 1.00 50.62 69 SER A C 1
ATOM 566 O O . SER A 1 69 ? -41.884 -0.546 37.957 1.00 50.62 69 SER A O 1
ATOM 568 N N . GLY A 1 70 ? -42.401 -2.519 38.895 1.00 50.28 70 GLY A N 1
ATOM 569 C CA . GLY A 1 70 ? -43.832 -2.242 39.083 1.00 50.28 70 GLY A CA 1
ATOM 570 C C . GLY A 1 70 ? -44.609 -3.468 39.586 1.00 50.28 70 GLY A C 1
ATOM 571 O O . GLY A 1 70 ? -44.195 -4.576 39.270 1.00 50.28 70 GLY A O 1
ATOM 572 N N . PRO A 1 71 ? -45.655 -3.298 40.416 1.00 56.12 71 PRO A N 1
ATOM 573 C CA . PRO A 1 71 ? -45.780 -4.014 41.690 1.00 56.12 71 PRO A CA 1
ATOM 574 C C . PRO A 1 71 ? -46.824 -5.152 41.699 1.00 56.12 71 PRO A C 1
ATOM 576 O O . PRO A 1 71 ? -47.628 -5.279 40.787 1.00 56.12 71 PRO A O 1
ATOM 579 N N . GLU A 1 72 ? -46.813 -5.923 42.793 1.00 51.84 72 GLU A N 1
ATOM 580 C CA . GLU A 1 72 ? -47.876 -6.823 43.284 1.00 51.84 72 GLU A CA 1
ATOM 581 C C . GLU A 1 72 ? -48.262 -8.058 42.445 1.00 51.84 72 GLU A C 1
ATOM 583 O O . GLU A 1 72 ? -49.121 -8.020 41.570 1.00 51.84 72 GLU A O 1
ATOM 588 N N . PHE A 1 73 ? -47.777 -9.225 42.881 1.00 44.88 73 PHE A N 1
ATOM 589 C CA . PHE A 1 73 ? -48.685 -10.357 43.072 1.00 44.88 73 PHE A CA 1
ATOM 590 C C . PHE A 1 73 ? -48.310 -11.080 44.364 1.00 44.88 73 PHE A C 1
ATOM 592 O O . PHE A 1 73 ? -47.471 -11.979 44.400 1.00 44.88 73 PHE A O 1
ATOM 599 N N . LEU A 1 74 ? -48.895 -10.597 45.456 1.00 49.66 74 LEU A N 1
ATOM 600 C CA . LEU A 1 74 ? -49.069 -11.368 46.673 1.00 49.66 74 LEU A CA 1
ATOM 601 C C . LEU A 1 74 ? -50.461 -11.995 46.558 1.00 49.66 74 LEU A C 1
ATOM 603 O O . LEU A 1 74 ? -51.448 -11.327 46.848 1.00 49.66 74 LEU A O 1
ATOM 607 N N . MET A 1 75 ? -50.519 -13.229 46.052 1.00 46.66 75 MET A N 1
ATOM 608 C CA . MET A 1 75 ? -51.458 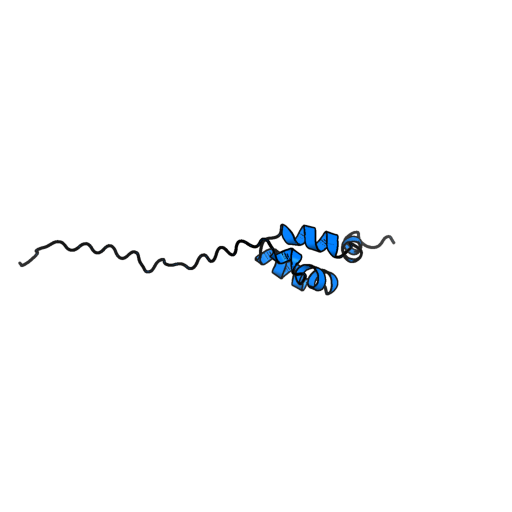-14.301 46.421 1.00 46.66 75 MET A CA 1
ATOM 609 C C . MET A 1 75 ? -51.079 -15.594 45.702 1.00 46.66 75 MET A C 1
ATOM 611 O O . MET A 1 75 ? -50.914 -15.556 44.463 1.00 46.66 75 MET A O 1
#

Sequence (75 aa):
MPAPRSEFWNYVPEEILVHIFYYLSLRDRYTAFQVCKHWAAAVSTSSVWHFTEISTSLVLQSANLPSQSGPEFLM

Secondary structure (DSSP, 8-state):
-PPPTTTHHHHS-HHHHHHHHHTS-HHHHHHHHTT-HHHHHHHHSHHHHSS---------TTS------------

Nearest PDB structures (foldseek):
  1fs2-assembly1_C  TM=9.079E-01  e=7.348E-02  Homo sapiens
  1fs1-assembly1_C  TM=8.813E-01  e=6.889E-02  Homo sapiens
  6o60-assembly1_C  TM=8.891E-01  e=1.014E-01  Homo sapiens
  6byh-assembly1_E  TM=8.531E-01  e=1.231E-01  Homo sapiens
  5vzt-assembly2_D  TM=8.947E-01  e=1.700E-01  Homo sapiens

Mean predicted aligned error: 13.95 Å

Solvent-accessible surface area (backbone atoms only — not comparable to full-atom values): 4985 Å² total; per-residue (Å²): 132,83,75,66,84,71,59,57,70,76,70,56,55,53,70,58,49,22,59,55,46,35,76,42,53,76,69,52,39,56,54,46,36,70,73,42,74,71,43,28,54,24,59,68,37,69,78,28,57,74,72,64,88,78,78,75,81,70,78,72,83,78,77,78,74,83,85,79,86,82,82,85,87,90,125

pLDDT: mean 74.22, std 16.46, range [44.88, 94.06]